Protein AF-A0AB39RNT7-F1 (afdb_monomer)

Secondary structure (DSSP, 8-state):
-HHHHHHHHHH-TTS----S---GGG-S-EEEEE---SS-TT-SS-HHHHHHHHH-SS-EEEEEPP-

Mean predicted aligned error: 5.1 Å

Sequence (67 aa):
MAAAERRGHRRAPDVKVTTDVLPSADADLLVVGARRCQGHLGLQLGPLAHAVPHHSACPVAVVAERA

pLDDT: mean 86.39, std 11.43, range [56.88, 98.06]

InterPro domains:
  IPR006015 Universal stress protein A family [PR01438] (24-36)
  IPR006015 Universal stress protein A family [PR01438] (42-64)
  IPR006016 UspA [PF00582] (16-63)
  IPR014729 Rossmann-like alpha/beta/alpha sandwich fold [G3DSA:3.40.50.620] (1-67)

Structure (mmCIF, N/CA/C/O backbone):
data_AF-A0AB39RNT7-F1
#
_entry.id   AF-A0AB39RNT7-F1
#
loop_
_atom_site.group_PDB
_atom_site.id
_atom_site.type_symbol
_atom_site.label_atom_id
_atom_site.label_alt_id
_atom_site.label_comp_id
_atom_site.label_asym_id
_atom_site.label_entity_id
_atom_site.label_seq_id
_atom_site.pdbx_PDB_ins_code
_atom_site.Cartn_x
_atom_site.Cartn_y
_atom_site.Cartn_z
_atom_site.occupancy
_atom_site.B_iso_or_equiv
_atom_site.auth_seq_id
_atom_site.auth_comp_id
_atom_site.auth_asym_id
_atom_site.auth_atom_id
_atom_site.pdbx_PDB_model_num
ATOM 1 N N . MET A 1 1 ? -0.699 -9.327 7.522 1.00 71.25 1 MET A N 1
ATOM 2 C CA . MET A 1 1 ? -0.409 -9.979 6.228 1.00 71.25 1 MET A CA 1
ATOM 3 C C . MET A 1 1 ? -1.417 -11.090 5.955 1.00 71.25 1 MET A C 1
ATOM 5 O O . MET A 1 1 ? -2.397 -10.803 5.285 1.00 71.25 1 MET A O 1
ATOM 9 N N . ALA A 1 2 ? -1.338 -12.252 6.616 1.00 81.75 2 ALA A N 1
ATOM 10 C CA . ALA A 1 2 ? -2.229 -13.394 6.344 1.00 81.75 2 ALA A CA 1
ATOM 11 C C . ALA A 1 2 ? -3.748 -13.097 6.408 1.00 81.75 2 ALA A C 1
ATOM 13 O O . ALA A 1 2 ? -4.535 -13.592 5.607 1.00 81.75 2 ALA A O 1
ATOM 14 N N . ALA A 1 3 ? -4.200 -12.261 7.352 1.00 83.50 3 ALA A N 1
ATOM 15 C CA . ALA A 1 3 ? -5.610 -11.858 7.414 1.00 83.50 3 ALA A CA 1
ATOM 16 C C . ALA A 1 3 ? -6.026 -10.912 6.267 1.00 83.50 3 ALA A C 1
ATOM 18 O O . ALA A 1 3 ? -7.179 -10.955 5.835 1.00 83.50 3 ALA A O 1
ATOM 19 N N . ALA A 1 4 ? -5.104 -10.074 5.784 1.00 82.81 4 ALA A N 1
ATOM 20 C CA . ALA A 1 4 ? -5.331 -9.180 4.651 1.00 82.81 4 ALA A CA 1
ATOM 21 C C . ALA A 1 4 ? -5.384 -9.969 3.338 1.00 82.81 4 ALA A C 1
ATOM 23 O O . ALA A 1 4 ? -6.326 -9.775 2.578 1.00 82.81 4 ALA A O 1
ATOM 24 N N . GLU A 1 5 ? -4.482 -10.933 3.139 1.00 87.75 5 GLU A N 1
ATOM 25 C CA . GLU A 1 5 ? -4.516 -11.859 1.994 1.00 87.75 5 GLU A CA 1
ATOM 26 C C . GLU A 1 5 ? -5.832 -12.623 1.936 1.00 87.75 5 GLU A C 1
ATOM 28 O O . GLU A 1 5 ? -6.546 -12.566 0.938 1.00 87.75 5 GLU A O 1
ATOM 33 N N . ARG A 1 6 ? -6.227 -13.251 3.055 1.00 89.19 6 ARG A N 1
ATOM 34 C CA . ARG A 1 6 ? -7.515 -13.953 3.155 1.00 89.19 6 ARG A CA 1
ATOM 35 C C . ARG A 1 6 ? -8.698 -13.045 2.828 1.00 89.19 6 ARG A C 1
ATOM 37 O O . ARG A 1 6 ? -9.677 -13.500 2.248 1.00 89.19 6 ARG A O 1
ATOM 44 N N . ARG A 1 7 ? -8.654 -11.772 3.232 1.00 88.31 7 ARG A N 1
ATOM 45 C CA . ARG A 1 7 ? -9.714 -10.802 2.922 1.00 88.31 7 ARG A CA 1
ATOM 46 C C . ARG A 1 7 ? -9.707 -10.415 1.444 1.00 88.31 7 ARG A C 1
ATOM 48 O O . ARG A 1 7 ? -10.792 -10.315 0.880 1.00 88.31 7 ARG A O 1
ATOM 55 N N . GLY A 1 8 ? -8.530 -10.204 0.859 1.00 89.31 8 GLY A N 1
ATOM 56 C CA . GLY A 1 8 ? -8.350 -9.893 -0.557 1.00 89.31 8 GLY A CA 1
ATOM 57 C C . GLY A 1 8 ? -8.903 -11.009 -1.429 1.00 89.31 8 GLY A C 1
ATOM 58 O O . GLY A 1 8 ? -9.854 -10.778 -2.166 1.00 89.31 8 GLY A O 1
ATOM 59 N N . HIS A 1 9 ? -8.430 -12.238 -1.217 1.00 89.56 9 HIS A N 1
ATOM 60 C CA . HIS A 1 9 ? -8.893 -13.405 -1.965 1.00 89.56 9 HIS A CA 1
ATOM 61 C C . HIS A 1 9 ? -10.405 -13.646 -1.813 1.00 89.56 9 HIS A C 1
ATOM 63 O O . HIS A 1 9 ? -11.089 -13.934 -2.784 1.00 89.56 9 HIS A O 1
ATOM 69 N N . ARG A 1 10 ? -10.976 -13.444 -0.614 1.00 91.19 10 ARG A N 1
ATOM 70 C CA . ARG A 1 10 ? -12.436 -13.559 -0.426 1.00 91.19 10 ARG A CA 1
ATOM 71 C C . ARG A 1 10 ? -13.255 -12.484 -1.142 1.00 91.19 10 ARG A C 1
ATOM 73 O O . ARG A 1 10 ? -14.413 -12.736 -1.444 1.00 91.19 10 ARG A O 1
ATOM 80 N N . ARG A 1 11 ? -12.725 -11.270 -1.318 1.00 89.81 11 ARG A N 1
ATOM 81 C CA . ARG A 1 11 ? -13.456 -10.155 -1.952 1.00 89.81 11 ARG A CA 1
ATOM 82 C C . ARG A 1 11 ? -13.215 -10.057 -3.454 1.00 89.81 11 ARG A C 1
ATOM 84 O O . ARG A 1 11 ? -14.042 -9.472 -4.140 1.00 89.81 11 ARG A O 1
ATOM 91 N N . ALA A 1 12 ? -12.097 -10.594 -3.922 1.00 89.81 12 ALA A N 1
ATOM 92 C CA . ALA A 1 12 ? -11.678 -10.590 -5.312 1.00 89.81 12 ALA A CA 1
ATOM 93 C C . ALA A 1 12 ? -10.955 -11.919 -5.612 1.00 89.81 12 ALA A C 1
ATOM 95 O O . ALA A 1 12 ? -9.724 -11.953 -5.620 1.00 89.81 12 ALA A O 1
ATOM 96 N N . PRO A 1 13 ? -11.699 -13.026 -5.792 1.00 90.00 13 PRO A N 1
ATOM 97 C CA . PRO A 1 13 ? -11.111 -14.355 -5.983 1.00 90.00 13 PRO A CA 1
ATOM 98 C C . PRO A 1 13 ? -10.283 -14.464 -7.268 1.00 90.00 13 PRO A C 1
ATOM 100 O O . PRO A 1 13 ? -9.298 -15.198 -7.286 1.00 90.00 13 PRO A O 1
ATOM 103 N N . ASP A 1 14 ? -10.631 -13.686 -8.295 1.00 94.19 14 ASP A N 1
ATOM 104 C CA . ASP A 1 14 ? -9.942 -13.672 -9.591 1.00 94.19 14 ASP A CA 1
ATOM 105 C C . ASP A 1 14 ? -8.694 -12.771 -9.609 1.00 94.19 14 ASP A C 1
ATOM 107 O O . ASP A 1 14 ? -7.982 -12.701 -10.609 1.00 94.19 14 ASP A O 1
ATOM 111 N N . VAL A 1 15 ? -8.407 -12.067 -8.507 1.00 92.88 15 VAL A N 1
ATOM 112 C CA . VAL A 1 15 ? -7.236 -11.192 -8.381 1.00 92.88 15 VAL A CA 1
ATOM 113 C C . VAL A 1 15 ? -6.157 -11.901 -7.569 1.00 92.88 15 VAL A C 1
ATOM 115 O O . VAL A 1 15 ? -6.375 -12.311 -6.426 1.00 92.88 15 VAL A O 1
ATOM 118 N N . LYS A 1 16 ? -4.952 -12.000 -8.137 1.00 92.38 16 LYS A N 1
ATOM 119 C CA . LYS A 1 16 ? -3.780 -12.507 -7.419 1.00 92.38 16 LYS A CA 1
ATOM 120 C C . LYS A 1 16 ? -3.375 -11.507 -6.334 1.00 92.38 16 LYS A C 1
ATOM 122 O O . LYS A 1 16 ? -2.988 -10.382 -6.629 1.00 92.38 16 LYS A O 1
ATOM 127 N N . VAL A 1 17 ? -3.421 -11.938 -5.077 1.00 93.56 17 VAL A N 1
ATOM 128 C CA . VAL A 1 17 ? -2.926 -11.171 -3.926 1.00 93.56 17 VAL A CA 1
ATOM 129 C C . VAL A 1 17 ? -1.683 -11.868 -3.387 1.00 93.56 17 VAL A C 1
ATOM 131 O O . VAL A 1 17 ? -1.715 -13.071 -3.145 1.00 93.56 17 VAL A O 1
ATOM 134 N N . THR A 1 18 ? -0.603 -11.118 -3.191 1.00 93.00 18 THR A N 1
ATOM 135 C CA . THR A 1 18 ? 0.643 -11.603 -2.581 1.00 93.00 18 THR A CA 1
ATOM 136 C C . THR A 1 18 ? 1.066 -10.668 -1.447 1.00 93.00 18 THR A C 1
ATOM 138 O O . THR A 1 18 ? 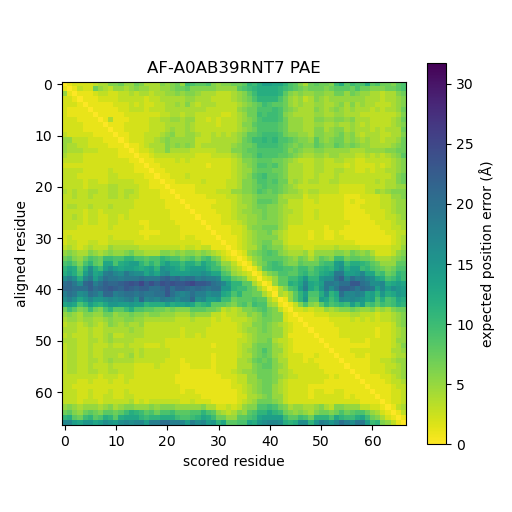0.758 -9.474 -1.473 1.00 93.00 18 THR A O 1
ATOM 141 N N . THR A 1 19 ? 1.743 -11.215 -0.435 1.00 92.31 19 THR A N 1
ATOM 142 C CA . THR A 1 19 ? 2.478 -10.442 0.578 1.00 92.31 19 THR A CA 1
ATOM 143 C C . THR A 1 19 ? 3.982 -10.699 0.557 1.00 92.31 19 THR A C 1
ATOM 145 O O . THR A 1 19 ? 4.688 -10.305 1.488 1.00 92.31 19 THR A O 1
ATOM 148 N N . ASP A 1 20 ? 4.471 -11.324 -0.514 1.00 93.62 20 ASP A N 1
ATOM 149 C CA . ASP A 1 20 ? 5.895 -11.496 -0.757 1.00 93.62 20 ASP A CA 1
ATOM 150 C C . ASP A 1 20 ? 6.569 -10.136 -0.972 1.00 93.62 20 ASP A C 1
ATOM 152 O O . ASP A 1 20 ? 5.935 -9.125 -1.289 1.00 93.62 20 ASP A O 1
ATOM 156 N N . VAL A 1 21 ? 7.888 -10.109 -0.808 1.00 95.50 21 VAL A N 1
ATOM 157 C CA . VAL A 1 21 ? 8.685 -8.929 -1.139 1.00 95.50 21 VAL A CA 1
ATOM 158 C C . VAL A 1 21 ? 9.029 -8.987 -2.621 1.00 95.50 21 VAL A C 1
ATOM 160 O O . VAL A 1 21 ? 9.719 -9.899 -3.069 1.00 95.50 21 VAL A O 1
ATOM 163 N N . LEU A 1 22 ? 8.558 -7.995 -3.368 1.00 94.88 22 LEU A N 1
ATOM 164 C CA . LEU A 1 22 ? 8.818 -7.817 -4.793 1.00 94.88 22 LEU A CA 1
ATOM 165 C C . LEU A 1 22 ? 9.047 -6.332 -5.109 1.00 94.88 22 LEU A C 1
ATOM 167 O O . LEU A 1 22 ? 8.579 -5.464 -4.362 1.00 94.88 22 LEU A O 1
ATOM 171 N N . PRO A 1 23 ? 9.764 -6.019 -6.201 1.00 97.19 23 PRO A N 1
ATOM 172 C CA . PRO A 1 23 ? 9.827 -4.666 -6.734 1.00 97.19 23 PRO A CA 1
ATOM 173 C C . PRO A 1 23 ? 8.423 -4.110 -6.999 1.00 97.19 23 PRO A C 1
ATOM 175 O O . PRO A 1 23 ? 7.557 -4.809 -7.520 1.00 97.19 23 PRO A O 1
ATOM 178 N N . SER A 1 24 ? 8.195 -2.828 -6.696 1.00 96.25 24 SER A N 1
ATOM 179 C CA . SER A 1 24 ? 6.898 -2.187 -6.973 1.00 96.25 24 SER A CA 1
ATOM 180 C C . SER A 1 24 ? 6.573 -2.144 -8.467 1.00 96.25 24 SER A C 1
ATOM 182 O O . SER A 1 24 ? 5.403 -2.167 -8.824 1.00 96.25 24 SER A O 1
ATOM 184 N N . ALA A 1 25 ? 7.591 -2.1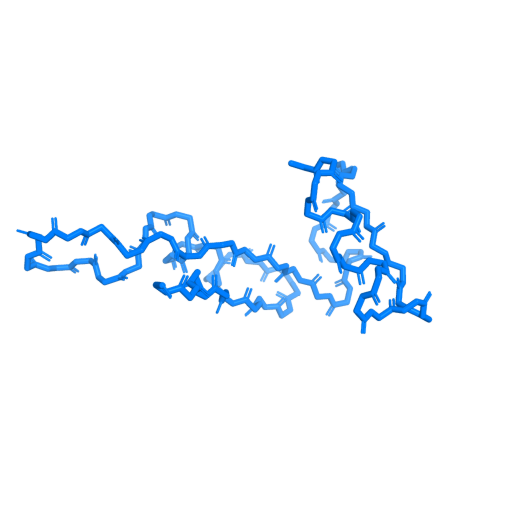49 -9.330 1.00 97.19 25 ALA A N 1
ATOM 185 C CA . ALA A 1 25 ? 7.434 -2.211 -10.781 1.00 97.19 25 ALA A CA 1
ATOM 186 C C . ALA A 1 25 ? 6.830 -3.538 -11.284 1.00 97.19 25 ALA A C 1
ATOM 188 O O . ALA A 1 25 ? 6.266 -3.556 -12.373 1.00 97.19 25 ALA A O 1
ATOM 189 N N . ASP A 1 26 ? 6.908 -4.614 -10.493 1.00 97.56 26 ASP A N 1
ATOM 190 C CA . ASP A 1 26 ? 6.376 -5.937 -10.852 1.00 97.56 26 ASP A CA 1
ATOM 191 C C . ASP A 1 26 ? 4.927 -6.141 -10.368 1.00 97.56 26 ASP A C 1
ATOM 193 O O . ASP A 1 26 ? 4.353 -7.219 -10.530 1.00 97.56 26 ASP A O 1
ATOM 197 N N . ALA A 1 27 ? 4.333 -5.124 -9.737 1.00 96.44 27 ALA A N 1
ATOM 198 C CA . ALA A 1 27 ? 2.967 -5.157 -9.235 1.00 96.44 27 ALA A CA 1
ATOM 199 C C . ALA A 1 27 ? 2.064 -4.208 -10.030 1.00 96.44 27 ALA A C 1
ATOM 201 O O . ALA A 1 27 ? 2.399 -3.045 -10.235 1.00 96.44 27 ALA A O 1
ATOM 202 N N . ASP A 1 28 ? 0.862 -4.666 -10.377 1.00 96.38 28 ASP A N 1
ATOM 203 C CA . ASP A 1 28 ? -0.139 -3.822 -11.044 1.00 96.38 28 ASP A CA 1
ATOM 204 C C . ASP A 1 28 ? -0.801 -2.816 -10.082 1.00 96.38 28 ASP A C 1
ATOM 206 O O . ASP A 1 28 ? -1.324 -1.781 -10.501 1.00 96.38 28 ASP A O 1
ATOM 210 N N . LEU A 1 29 ? -0.802 -3.120 -8.777 1.00 95.31 29 LEU A N 1
ATOM 211 C CA . LEU A 1 29 ? -1.394 -2.289 -7.729 1.00 95.31 29 LEU A CA 1
ATOM 212 C C . LEU A 1 29 ? -0.788 -2.607 -6.358 1.00 95.31 29 LEU A C 1
ATOM 214 O O . LEU A 1 29 ? -0.811 -3.754 -5.908 1.00 95.31 29 LEU A O 1
ATOM 218 N N . LEU A 1 30 ? -0.354 -1.575 -5.637 1.00 95.56 30 LEU A N 1
ATOM 219 C CA . LEU A 1 30 ? 0.035 -1.678 -4.233 1.00 95.56 30 LEU A CA 1
ATOM 220 C C . LEU A 1 30 ? -1.105 -1.208 -3.323 1.00 95.56 30 LEU A C 1
ATOM 222 O O . LEU A 1 30 ? -1.592 -0.085 -3.439 1.00 95.56 30 LEU A O 1
ATOM 226 N N . VAL A 1 31 ? -1.516 -2.048 -2.373 1.00 93.44 31 VAL A N 1
ATOM 227 C CA . VAL A 1 31 ? -2.580 -1.720 -1.411 1.00 93.44 31 VAL A CA 1
ATOM 228 C C . VAL A 1 31 ? -1.983 -1.485 -0.030 1.00 93.44 31 VAL A C 1
ATOM 230 O O . VAL A 1 31 ? -1.375 -2.382 0.553 1.00 93.44 31 VAL A O 1
ATOM 233 N N . VAL A 1 32 ? -2.205 -0.295 0.528 1.00 91.75 32 VAL A N 1
ATOM 234 C CA . VAL A 1 32 ? -1.750 0.070 1.878 1.00 91.75 32 VAL A CA 1
ATOM 235 C C . VAL A 1 32 ? -2.928 0.447 2.770 1.00 91.75 32 VAL A C 1
ATOM 237 O O . VAL A 1 32 ? -3.893 1.079 2.341 1.00 91.75 32 VAL A O 1
ATOM 240 N N . GLY A 1 33 ? -2.858 0.057 4.042 1.00 88.25 33 GLY A N 1
ATOM 241 C CA . GLY A 1 33 ? -3.855 0.446 5.036 1.00 88.25 33 GLY A CA 1
ATOM 242 C C . GLY A 1 33 ? -3.615 1.864 5.557 1.00 88.25 33 GLY A C 1
ATOM 243 O O . GLY A 1 33 ? -2.485 2.224 5.887 1.00 88.25 33 GLY A O 1
ATOM 244 N N . ALA A 1 34 ? -4.680 2.650 5.705 1.00 84.38 34 ALA A N 1
ATOM 245 C CA . ALA A 1 34 ? -4.662 3.920 6.423 1.00 84.38 34 ALA A CA 1
ATOM 246 C C . ALA A 1 34 ? -5.335 3.762 7.787 1.00 84.38 34 ALA A C 1
ATOM 248 O O . ALA A 1 34 ? -6.561 3.696 7.900 1.00 84.38 34 ALA A O 1
ATOM 249 N N . ARG A 1 35 ? -4.517 3.755 8.841 1.00 75.81 35 ARG A N 1
ATOM 250 C CA . ARG A 1 35 ? -5.005 3.958 10.205 1.00 75.81 35 ARG A CA 1
ATOM 251 C C . ARG A 1 35 ? -5.249 5.447 10.393 1.00 75.81 35 ARG A C 1
ATOM 253 O O . ARG A 1 35 ? -4.309 6.239 10.326 1.00 75.81 35 ARG A O 1
ATOM 260 N N . ARG A 1 36 ? -6.510 5.826 10.610 1.00 70.25 36 ARG A N 1
ATOM 261 C CA . ARG A 1 36 ? -6.855 7.181 11.046 1.00 70.25 36 ARG A CA 1
ATOM 262 C C . ARG A 1 36 ? -6.310 7.331 12.454 1.00 70.25 36 ARG A C 1
ATOM 264 O O . ARG A 1 36 ? -6.861 6.774 13.396 1.00 70.25 36 ARG A O 1
ATOM 271 N N . CYS A 1 37 ? -5.190 8.014 12.582 1.00 66.06 37 CYS A N 1
ATOM 272 C CA . CYS A 1 37 ? -4.669 8.309 13.895 1.00 66.06 37 CYS A CA 1
ATOM 273 C C . CYS A 1 37 ? -5.469 9.531 14.399 1.00 66.06 37 CYS A C 1
ATOM 275 O O . CYS A 1 37 ? -5.594 10.551 13.717 1.00 66.06 37 CYS A O 1
ATOM 277 N N . GLN A 1 38 ? -6.202 9.345 15.496 1.00 64.56 38 GLN A N 1
ATOM 278 C CA . GLN A 1 38 ? -7.091 10.371 16.034 1.00 64.56 38 GLN A CA 1
ATOM 279 C C . GLN A 1 38 ? -6.259 11.352 16.870 1.00 64.56 38 GLN A C 1
ATOM 281 O O . GLN A 1 38 ? -5.465 10.917 17.698 1.00 64.56 38 GLN A O 1
ATOM 286 N N . GLY A 1 39 ? -6.435 12.662 16.664 1.00 63.00 39 GLY A N 1
ATOM 287 C C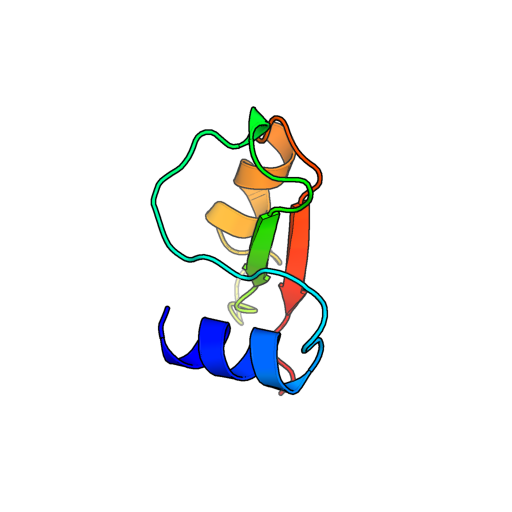A . GLY A 1 39 ? -5.917 13.689 17.581 1.00 63.00 39 GLY A CA 1
ATOM 288 C C . GLY A 1 39 ? -4.731 14.543 17.115 1.00 63.00 39 GLY A C 1
ATOM 289 O O . GLY A 1 39 ? -4.348 15.447 17.848 1.00 63.00 39 GLY A O 1
ATOM 290 N N . HIS A 1 40 ? -4.169 14.346 15.919 1.00 58.34 40 HIS A N 1
ATOM 291 C CA . HIS A 1 40 ? -3.114 1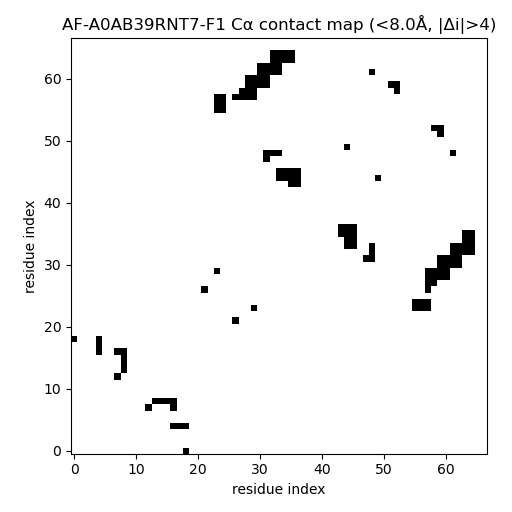5.232 15.392 1.00 58.34 40 HIS A CA 1
ATOM 292 C C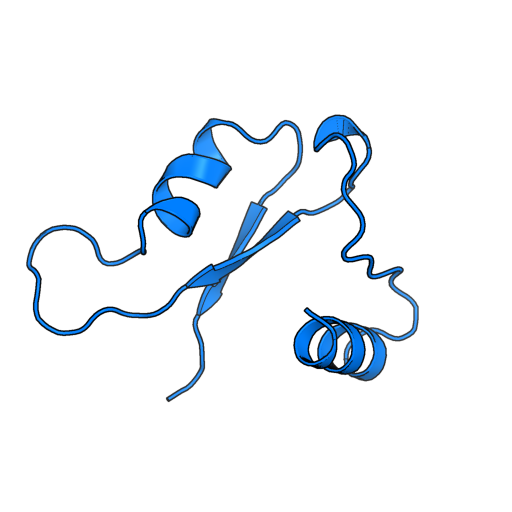 . HIS A 1 40 ? -3.578 16.046 14.180 1.00 58.34 40 HIS A C 1
ATOM 294 O O . HIS A 1 40 ? -3.904 15.515 13.112 1.00 58.34 40 HIS A O 1
ATOM 300 N N . LEU A 1 41 ? -3.551 17.367 14.358 1.00 56.88 41 LEU A N 1
ATOM 301 C CA . LEU A 1 41 ? -3.616 18.365 13.296 1.00 56.88 41 LEU A CA 1
ATOM 302 C C . LEU A 1 41 ? -2.330 18.267 12.461 1.00 56.88 41 LEU A C 1
ATOM 304 O O . LEU A 1 41 ? -1.298 18.794 12.859 1.00 56.88 41 LEU A O 1
ATOM 308 N N . GLY A 1 42 ? -2.369 17.559 11.328 1.00 61.53 42 GLY A N 1
ATOM 309 C CA . GLY A 1 42 ? -1.280 17.625 10.342 1.00 61.53 42 GLY A CA 1
ATOM 310 C C . GLY A 1 42 ? -1.080 16.397 9.458 1.00 61.53 42 GLY A C 1
ATOM 311 O O . GLY A 1 42 ? -0.636 16.550 8.329 1.00 61.53 42 GLY A O 1
ATOM 312 N N . LEU A 1 43 ? -1.455 15.192 9.905 1.00 63.72 43 LEU A N 1
ATOM 313 C CA . LEU A 1 43 ? -1.326 13.964 9.105 1.00 63.72 43 LEU A CA 1
ATOM 314 C C . LEU A 1 43 ? -2.586 13.100 9.238 1.00 63.72 43 LEU A C 1
ATOM 316 O O . LEU A 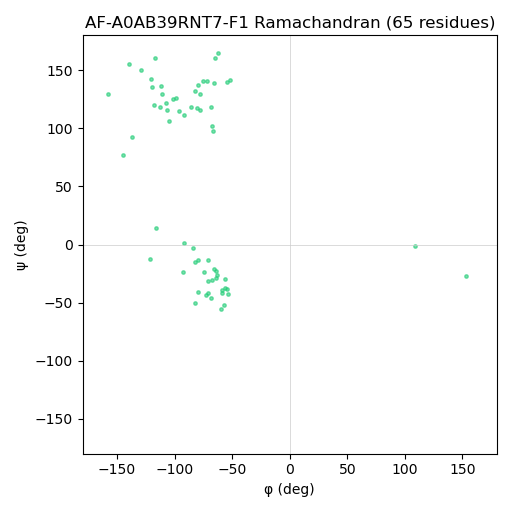1 43 ? -2.719 12.278 10.141 1.00 63.72 43 LEU A O 1
ATOM 320 N N . GLN A 1 44 ? -3.539 13.285 8.318 1.00 72.56 44 GLN A N 1
ATOM 321 C CA . GLN A 1 44 ? -4.741 12.438 8.233 1.00 72.56 44 GLN A CA 1
ATOM 322 C C . GLN A 1 44 ? -4.438 11.013 7.725 1.00 72.56 44 GLN A C 1
ATOM 324 O O . GLN A 1 44 ? -5.298 10.127 7.812 1.00 72.56 44 GLN A O 1
ATOM 329 N N . LEU A 1 45 ? -3.236 10.810 7.178 1.00 78.31 45 LEU A N 1
ATOM 330 C CA . LEU A 1 45 ? -2.696 9.555 6.666 1.00 78.31 45 LEU A CA 1
ATOM 331 C C . LEU A 1 45 ? -1.435 9.213 7.467 1.00 78.31 45 LEU A C 1
ATOM 333 O O . LEU A 1 45 ? -0.605 10.085 7.707 1.00 78.31 45 LEU A O 1
ATOM 337 N N . GLY A 1 46 ? -1.286 7.954 7.888 1.00 82.56 46 GLY A N 1
ATOM 338 C CA . GLY A 1 46 ? -0.057 7.505 8.549 1.00 82.56 46 GLY A CA 1
ATOM 339 C C . GLY A 1 46 ? 1.175 7.628 7.630 1.00 82.56 46 GLY A C 1
ATOM 340 O O . GLY A 1 46 ? 1.011 7.726 6.413 1.00 82.56 46 GLY A O 1
ATOM 341 N N . PRO A 1 47 ? 2.408 7.558 8.168 1.00 84.81 47 PRO A N 1
ATOM 342 C CA . PRO A 1 47 ? 3.635 7.857 7.418 1.00 84.81 47 PRO A CA 1
ATOM 343 C C . PRO A 1 47 ? 3.792 7.069 6.112 1.00 84.81 47 PRO A C 1
ATOM 345 O O . PRO A 1 47 ? 4.136 7.637 5.081 1.00 84.81 47 PRO A O 1
ATOM 348 N N . LEU A 1 48 ? 3.472 5.770 6.129 1.00 89.00 48 LEU A N 1
ATOM 349 C CA . LEU A 1 48 ? 3.541 4.925 4.934 1.00 89.00 48 LEU A CA 1
ATOM 350 C C . LEU A 1 48 ? 2.485 5.312 3.894 1.00 89.00 48 LEU A C 1
ATOM 352 O O . LEU A 1 48 ? 2.804 5.465 2.722 1.00 89.00 48 LEU A O 1
ATOM 356 N N . ALA A 1 49 ? 1.240 5.515 4.328 1.00 89.75 49 ALA A N 1
ATOM 357 C CA . ALA A 1 49 ? 0.146 5.915 3.446 1.00 89.75 49 ALA A CA 1
ATOM 358 C C . ALA A 1 49 ? 0.368 7.306 2.829 1.00 89.75 49 ALA A C 1
ATOM 360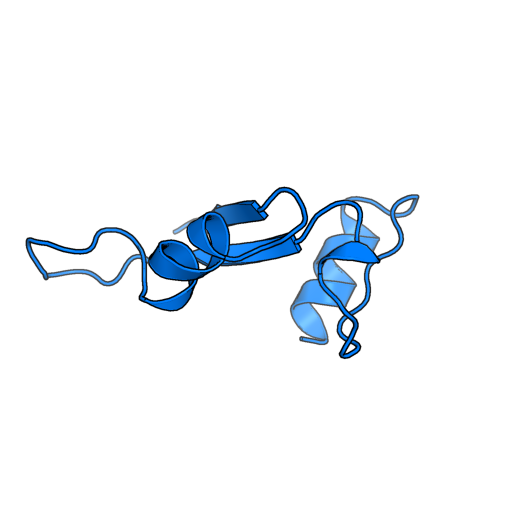 O O . ALA A 1 49 ? -0.197 7.597 1.780 1.00 89.75 49 ALA A O 1
ATOM 361 N N . HIS A 1 50 ? 1.190 8.142 3.469 1.00 89.69 50 HIS A N 1
ATOM 362 C CA . HIS A 1 50 ? 1.624 9.425 2.935 1.00 89.69 50 HIS A CA 1
ATOM 363 C C . HIS A 1 50 ? 2.809 9.288 1.965 1.00 89.69 50 HIS A C 1
ATOM 365 O O . HIS A 1 50 ? 2.761 9.819 0.865 1.00 89.69 50 HIS A O 1
ATOM 371 N N . ALA A 1 51 ? 3.881 8.586 2.348 1.00 92.50 51 ALA A N 1
ATOM 372 C CA . ALA A 1 51 ? 5.124 8.562 1.573 1.00 92.50 51 ALA A CA 1
ATOM 373 C C . ALA A 1 51 ? 5.089 7.611 0.365 1.00 92.50 51 ALA A C 1
ATOM 375 O O . ALA A 1 51 ? 5.586 7.953 -0.704 1.00 92.50 51 ALA A O 1
ATOM 376 N N . VAL A 1 52 ? 4.502 6.420 0.508 1.00 94.94 52 VAL A N 1
ATOM 377 C CA . VAL A 1 52 ? 4.548 5.364 -0.521 1.00 94.94 52 VAL A CA 1
ATOM 378 C C . VAL A 1 52 ? 3.963 5.802 -1.873 1.00 94.94 52 VAL A C 1
ATOM 380 O O . VAL A 1 52 ? 4.601 5.513 -2.886 1.00 94.94 52 VAL A O 1
ATOM 383 N N . PRO A 1 53 ? 2.836 6.541 -1.945 1.00 94.12 53 PRO A N 1
ATOM 384 C CA . PRO A 1 53 ? 2.323 7.055 -3.217 1.00 94.12 53 PRO A CA 1
ATOM 385 C C . PRO A 1 53 ? 3.315 7.918 -4.005 1.00 94.12 53 PRO A C 1
ATOM 387 O O . PRO A 1 53 ? 3.259 7.932 -5.228 1.0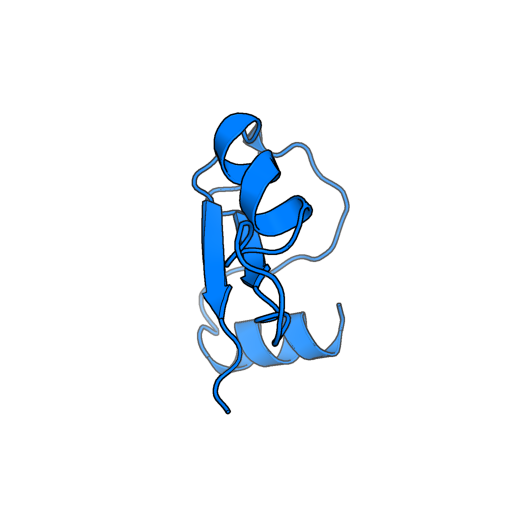0 94.12 53 PRO A O 1
ATOM 390 N N . HIS A 1 54 ? 4.232 8.615 -3.327 1.00 94.50 54 HIS A N 1
ATOM 391 C CA . HIS A 1 54 ? 5.235 9.458 -3.981 1.00 94.50 54 HIS A CA 1
ATOM 392 C C . HIS A 1 54 ? 6.456 8.682 -4.491 1.00 94.50 54 HIS A C 1
ATOM 394 O O . HIS A 1 54 ? 7.228 9.222 -5.278 1.00 94.50 54 HIS A O 1
ATOM 400 N N . HIS A 1 55 ? 6.651 7.440 -4.041 1.00 95.56 55 HIS A N 1
ATOM 401 C CA . HIS A 1 55 ? 7.862 6.661 -4.318 1.00 95.56 55 HIS A CA 1
ATOM 402 C C . HIS A 1 55 ? 7.605 5.330 -5.036 1.00 95.56 55 HIS A C 1
ATOM 404 O O . HIS A 1 55 ? 8.551 4.698 -5.499 1.00 95.56 55 HIS A O 1
ATOM 410 N N . SER A 1 56 ? 6.355 4.876 -5.112 1.00 97.31 56 SER A N 1
ATOM 411 C CA . SER A 1 56 ? 6.000 3.630 -5.791 1.00 97.31 56 SER A CA 1
ATOM 412 C C . SER A 1 56 ? 6.116 3.763 -7.310 1.00 97.31 56 SER A C 1
ATOM 414 O O . SER A 1 56 ? 5.706 4.772 -7.879 1.00 97.31 56 SER A O 1
ATOM 416 N N . ALA A 1 57 ? 6.617 2.715 -7.970 1.00 98.06 57 ALA A N 1
ATOM 417 C CA . ALA A 1 57 ? 6.599 2.611 -9.428 1.00 98.06 57 ALA A CA 1
ATOM 418 C C . ALA A 1 57 ? 5.233 2.151 -9.975 1.00 98.06 57 ALA A C 1
ATOM 420 O O . ALA A 1 57 ? 4.987 2.271 -11.172 1.00 98.06 57 ALA A O 1
ATOM 421 N N . CYS A 1 58 ? 4.343 1.651 -9.112 1.00 97.50 58 CYS A N 1
ATOM 422 C CA . CYS A 1 58 ? 2.987 1.233 -9.465 1.00 97.50 58 CYS A CA 1
ATOM 423 C C . CYS A 1 58 ? 1.914 2.064 -8.743 1.00 97.50 58 CYS A C 1
ATOM 425 O O . CYS A 1 58 ? 2.206 2.680 -7.706 1.00 97.50 58 CYS A O 1
ATOM 427 N N . PRO A 1 59 ? 0.663 2.074 -9.248 1.00 97.81 59 PRO A N 1
ATOM 428 C CA . PRO A 1 59 ? -0.459 2.719 -8.577 1.00 97.81 59 PRO A CA 1
ATOM 429 C C . PRO A 1 59 ? -0.603 2.269 -7.117 1.00 97.81 59 PRO A C 1
ATOM 431 O O . PRO A 1 59 ? -0.428 1.093 -6.795 1.00 97.81 59 PRO A O 1
ATOM 434 N N . VAL A 1 60 ? -0.960 3.202 -6.229 1.00 96.62 60 VAL A N 1
ATOM 435 C CA . VAL A 1 60 ? -1.130 2.932 -4.793 1.00 96.62 60 VAL A CA 1
ATOM 436 C C . VAL A 1 60 ? -2.569 3.205 -4.369 1.00 96.62 60 VAL A C 1
ATOM 438 O O . VAL A 1 60 ? -3.047 4.335 -4.447 1.00 96.62 60 VAL A O 1
ATOM 441 N N . ALA A 1 61 ? -3.254 2.180 -3.863 1.00 94.69 61 ALA A N 1
ATOM 442 C CA . ALA A 1 61 ? -4.563 2.309 -3.235 1.00 94.69 61 ALA A CA 1
ATOM 443 C C . ALA A 1 61 ? -4.417 2.411 -1.712 1.00 94.69 61 ALA A C 1
ATOM 445 O O . ALA A 1 61 ? -4.015 1.460 -1.036 1.00 94.69 61 ALA A O 1
ATOM 446 N N . VAL A 1 62 ? -4.793 3.564 -1.159 1.00 92.12 62 VAL A N 1
ATOM 447 C CA . VAL A 1 62 ? -4.836 3.792 0.288 1.00 92.12 62 VAL A CA 1
ATOM 448 C C . VAL A 1 62 ? -6.233 3.460 0.810 1.00 92.12 62 VAL A C 1
ATOM 450 O O . VAL A 1 62 ? -7.200 4.166 0.525 1.00 92.12 62 VAL A O 1
ATOM 453 N N . VAL A 1 63 ? -6.354 2.389 1.594 1.00 89.31 63 VAL A N 1
ATOM 454 C CA . VAL A 1 63 ? -7.643 1.896 2.104 1.00 89.31 63 VAL A CA 1
ATOM 455 C C . VAL A 1 63 ? -7.775 2.215 3.589 1.00 89.31 63 VAL A C 1
ATOM 457 O O . VAL A 1 63 ? -7.020 1.703 4.415 1.00 89.31 63 VAL A O 1
ATOM 460 N N . ALA A 1 64 ? -8.749 3.052 3.947 1.00 83.69 64 ALA A N 1
ATOM 461 C CA . ALA A 1 64 ? -9.078 3.313 5.345 1.00 83.69 64 ALA A CA 1
ATOM 462 C C . ALA A 1 64 ? -9.842 2.131 5.962 1.00 83.69 64 ALA A C 1
ATOM 464 O O . ALA A 1 64 ? -10.716 1.539 5.321 1.00 83.69 64 ALA A O 1
ATOM 465 N N . GLU A 1 65 ? -9.542 1.808 7.221 1.00 76.56 65 GLU A N 1
ATOM 466 C CA . GLU A 1 65 ? -10.396 0.905 7.993 1.00 76.56 65 GLU A CA 1
ATOM 467 C C . GLU A 1 65 ? -11.761 1.563 8.231 1.00 76.56 65 GLU A C 1
ATOM 469 O O . GLU A 1 65 ? -11.865 2.769 8.471 1.00 76.56 65 GLU A O 1
ATOM 474 N N . ARG A 1 66 ? -12.821 0.759 8.112 1.00 68.62 66 ARG A N 1
ATOM 475 C CA . ARG A 1 66 ? -14.176 1.183 8.459 1.00 68.62 66 ARG A CA 1
ATOM 476 C C . ARG A 1 66 ? -14.281 1.133 9.987 1.00 68.62 66 ARG A C 1
ATOM 478 O O . ARG A 1 66 ? -13.863 0.126 10.556 1.00 68.62 66 ARG A O 1
ATOM 485 N N . ALA A 1 67 ? -14.760 2.217 10.599 1.00 61.09 67 ALA A N 1
ATOM 486 C CA . ALA A 1 67 ? -15.078 2.254 12.026 1.00 61.09 67 ALA A CA 1
ATOM 487 C C . ALA A 1 67 ? -16.148 1.211 12.379 1.00 61.09 67 ALA A C 1
ATOM 489 O O . ALA A 1 67 ? -16.986 0.918 11.490 1.00 61.09 67 ALA A O 1
#

Radius of gyration: 13.2 Å; Cα contacts (8 Å, |Δi|>4): 68; chains: 1; bounding box: 25×33×29 Å

Foldseek 3Di:
DVVVQVVCCVVCVPDDDDPDDDALLVDQEAEDEFDQDPDDDPPRGPPCRVCVCVPGPHHYHYDYDDD

Solv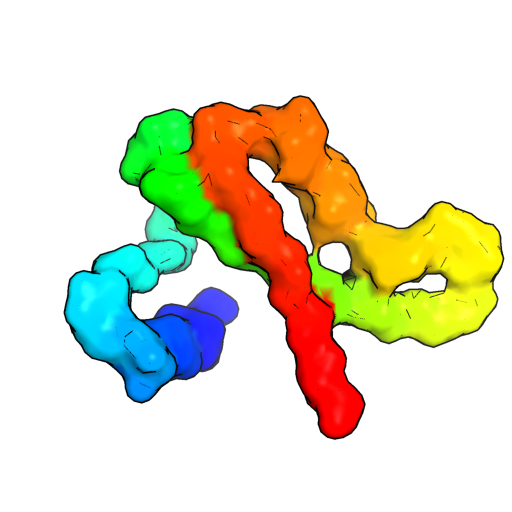ent-accessible surface area (backbone atoms only — not comparable to full-atom values): 4396 Å² total; per-residue (Å²): 104,74,70,54,47,56,50,45,41,73,75,37,71,91,49,94,75,82,85,74,93,70,65,47,73,81,38,88,63,46,80,42,72,27,59,72,62,83,89,59,96,85,52,80,44,38,73,63,56,56,50,45,67,79,69,48,73,30,55,62,48,76,44,65,73,81,131

Organism: NCBI:txid3238632

Nearest PDB structures (foldseek):
  1mjh-assembly1_B  TM=5.954E-01  e=1.111E+00  Methanocaldococcus jannaschii
  2dum-assembly2_C  TM=5.778E-01  e=3.320E+00  Pyrococcus horikoshii OT3
  7vyu-assembly1_B  TM=4.872E-01  e=2.704E+00  Streptomyces sp. Tu 6176
  7eqi-assembly2_D  TM=4.267E-01  e=6.580E+00  Streptomyces antibioticus